Protein AF-A0A0F6ZR74-F1 (afdb_monomer_lite)

pLDDT: mean 71.25, std 12.49, range [40.19, 84.75]

Secondary structure (DSSP, 8-state):
--------SSSPPP-SS-SSS-HHHHHHHT--TTS--TTSBPTTSSBHHHHHHT-

Foldseek 3Di:
DDDPPDPPPDPDADQQCSLPDHPVVCVVVVHDSNDNQQQPQDPVRDGVVCVVVVD

InterPro domains:
  IPR028974 TSP type-3 repeat [SSF103647] (5-40)
  IPR052063 Polysaccharide Lyase 1 [PTHR42970] (1-55)
  IPR059100 Bacterial TSP3 repeat [PF18884] (15-36)

Sequence (55 aa):
MGGAGDLDQGTTPTDTDGDGIPDDAEAELGTDPNTADSMDLDTSGYTFLEVWANS

Organism: Aspergillus oryzae (NCBI:txid5062)

Structure (mmCIF, N/CA/C/O backbone):
data_AF-A0A0F6ZR74-F1
#
_entry.id   AF-A0A0F6ZR74-F1
#
loop_
_atom_site.group_PDB
_atom_site.id
_atom_site.type_symbol
_atom_site.label_atom_id
_atom_site.label_alt_id
_atom_site.label_comp_id
_atom_site.label_asym_id
_atom_site.label_entity_id
_atom_site.label_seq_id
_atom_site.pdbx_PDB_ins_code
_atom_site.Cartn_x
_atom_site.Cartn_y
_atom_site.Cartn_z
_atom_site.occupancy
_atom_site.B_iso_or_equiv
_atom_site.auth_seq_id
_atom_site.auth_comp_id
_atom_site.auth_asym_id
_atom_site.auth_atom_id
_atom_site.pdbx_PDB_model_num
ATOM 1 N N . MET A 1 1 ? 8.096 -14.418 25.221 1.00 40.19 1 MET A N 1
ATOM 2 C CA . MET A 1 1 ? 7.819 -14.374 23.774 1.00 40.19 1 MET A CA 1
ATOM 3 C C . MET A 1 1 ? 6.874 -13.210 23.583 1.00 40.19 1 MET A C 1
ATOM 5 O O . MET A 1 1 ? 5.755 -13.289 24.066 1.00 40.19 1 MET A O 1
ATOM 9 N N . GLY A 1 2 ? 7.407 -12.075 23.138 1.00 41.50 2 GLY A N 1
ATOM 10 C CA . GLY A 1 2 ? 6.690 -10.805 23.115 1.00 41.50 2 GLY A CA 1
ATOM 11 C C . GLY A 1 2 ? 6.071 -10.555 21.749 1.00 41.50 2 GLY A C 1
ATOM 12 O O . GLY A 1 2 ? 6.790 -10.603 20.761 1.00 41.50 2 GLY A O 1
ATOM 13 N N . GLY A 1 3 ? 4.770 -10.266 21.758 1.00 45.34 3 GLY A N 1
ATOM 14 C CA . GLY A 1 3 ? 4.146 -9.309 20.850 1.00 45.34 3 GLY A CA 1
ATOM 15 C C . GLY A 1 3 ? 3.846 -9.780 19.434 1.00 45.34 3 GLY A C 1
ATOM 16 O O . GLY A 1 3 ? 4.359 -9.186 18.501 1.00 45.34 3 GLY A O 1
ATOM 17 N N . ALA A 1 4 ? 2.956 -10.755 19.274 1.00 54.16 4 ALA A N 1
ATOM 18 C CA . ALA A 1 4 ? 1.979 -10.678 18.191 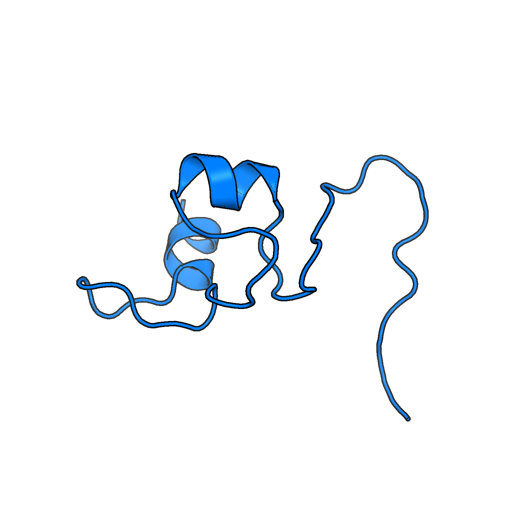1.00 54.16 4 ALA A CA 1
ATOM 19 C C . ALA A 1 4 ? 0.669 -10.317 18.889 1.0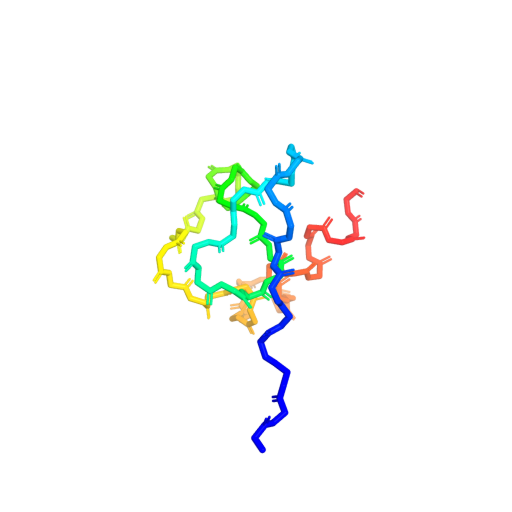0 54.16 4 ALA A C 1
ATOM 21 O O . ALA A 1 4 ? 0.091 -11.151 19.585 1.00 54.16 4 ALA A O 1
ATOM 22 N N . GLY A 1 5 ? 0.332 -9.027 18.886 1.00 44.12 5 GLY A N 1
ATOM 23 C CA . GLY A 1 5 ? -0.917 -8.554 19.461 1.00 44.12 5 GLY A CA 1
ATOM 24 C C . GLY A 1 5 ? -2.063 -9.184 18.690 1.00 44.12 5 GLY A C 1
ATOM 25 O O . GLY A 1 5 ? -2.138 -9.024 17.478 1.00 44.12 5 GLY A O 1
ATOM 26 N N . ASP A 1 6 ? -2.913 -9.922 19.397 1.00 55.19 6 ASP A N 1
ATOM 27 C CA . ASP A 1 6 ? -4.213 -10.359 18.913 1.00 55.19 6 ASP A CA 1
ATOM 28 C C . ASP A 1 6 ? -4.966 -9.141 18.345 1.00 55.19 6 ASP A C 1
ATOM 30 O O . ASP A 1 6 ? -5.429 -8.277 19.096 1.00 55.19 6 ASP A O 1
ATOM 34 N N . LEU A 1 7 ? -5.038 -9.041 17.014 1.00 53.59 7 LEU A N 1
ATOM 35 C CA . LEU A 1 7 ? -5.872 -8.063 16.324 1.00 53.59 7 LEU A CA 1
ATOM 36 C C . LEU A 1 7 ? -7.329 -8.504 16.494 1.00 53.59 7 LEU A C 1
ATOM 38 O O . LEU A 1 7 ? -7.818 -9.430 15.846 1.00 53.59 7 LEU A O 1
ATOM 42 N N . ASP A 1 8 ? -7.980 -7.871 17.467 1.00 48.44 8 ASP A N 1
ATOM 43 C CA . ASP A 1 8 ? -9.390 -8.017 17.803 1.00 48.44 8 ASP A CA 1
ATOM 44 C C . ASP A 1 8 ? -10.270 -7.793 16.561 1.00 48.44 8 ASP A C 1
ATOM 46 O O . ASP A 1 8 ? -10.157 -6.792 15.850 1.00 48.44 8 ASP A O 1
ATOM 50 N N . GLN A 1 9 ? -11.137 -8.768 16.294 1.00 50.94 9 GLN A N 1
ATOM 51 C CA . GLN A 1 9 ? -11.969 -8.906 15.101 1.00 50.94 9 GLN A CA 1
ATOM 52 C C . GLN A 1 9 ? -13.082 -7.849 15.044 1.00 50.94 9 GLN A C 1
ATOM 54 O O . GLN A 1 9 ? -14.257 -8.134 15.285 1.00 50.94 9 GLN A O 1
ATOM 59 N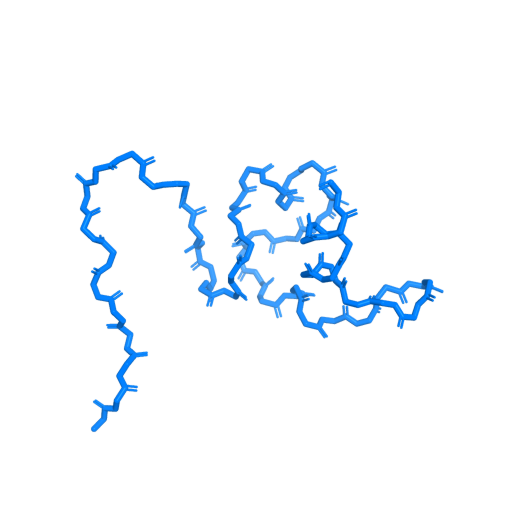 N . GLY A 1 10 ? -12.726 -6.623 14.675 1.00 54.97 10 GLY A N 1
ATOM 60 C CA . GLY A 1 10 ? -13.677 -5.532 14.514 1.00 54.97 10 GLY A CA 1
ATOM 61 C C . GLY A 1 10 ? -13.218 -4.533 13.465 1.00 54.97 10 GLY A C 1
ATOM 62 O O . GLY A 1 10 ? -12.759 -3.452 13.803 1.00 54.97 10 GLY A O 1
ATOM 63 N N . THR A 1 11 ? -13.368 -4.862 12.180 1.00 52.19 11 THR A N 1
ATOM 64 C CA . THR A 1 11 ? -13.159 -3.933 11.044 1.00 52.19 11 THR A CA 1
ATOM 65 C C . THR A 1 11 ? -11.747 -3.348 10.879 1.00 52.19 11 THR A C 1
ATOM 67 O O . THR A 1 11 ? -11.589 -2.339 10.198 1.00 52.19 11 THR A O 1
ATOM 70 N N . THR A 1 12 ? -10.718 -3.965 11.461 1.00 55.78 12 THR A N 1
ATOM 71 C CA . THR A 1 12 ? -9.329 -3.651 11.110 1.00 55.78 12 THR A CA 1
ATOM 72 C C . THR A 1 12 ? -9.029 -4.198 9.713 1.00 55.78 12 THR A C 1
ATOM 74 O O . THR A 1 12 ? -9.389 -5.349 9.443 1.00 55.78 12 THR A O 1
ATOM 77 N N . PRO A 1 13 ? -8.415 -3.398 8.826 1.00 65.69 13 PRO A N 1
ATOM 78 C CA . PRO A 1 13 ? -7.889 -3.895 7.560 1.00 65.69 13 PRO A CA 1
ATOM 79 C C . PRO A 1 13 ? -7.048 -5.159 7.805 1.00 65.69 13 PRO A C 1
ATOM 81 O O . PRO A 1 13 ? -6.323 -5.220 8.801 1.00 65.69 13 PRO A O 1
ATOM 84 N N . THR A 1 14 ? -7.235 -6.193 6.980 1.00 76.06 14 THR A N 1
ATOM 85 C CA . THR A 1 14 ? -6.458 -7.437 7.120 1.00 76.06 14 THR A CA 1
ATOM 86 C C . THR A 1 14 ? -5.023 -7.117 6.733 1.00 76.06 14 THR A C 1
ATOM 88 O O . THR A 1 14 ? -4.824 -6.476 5.714 1.00 76.06 14 THR A O 1
ATOM 91 N N . ASP A 1 15 ? -4.079 -7.475 7.591 1.00 76.75 15 ASP A N 1
ATOM 92 C CA . ASP A 1 15 ? -2.637 -7.387 7.366 1.00 76.75 15 ASP A CA 1
ATOM 93 C C . ASP A 1 15 ? -2.145 -8.835 7.497 1.00 76.75 15 ASP A C 1
ATOM 95 O O . ASP A 1 15 ? -2.131 -9.406 8.598 1.00 76.75 15 ASP A O 1
ATOM 99 N N . THR A 1 16 ? -1.970 -9.492 6.350 1.00 81.06 16 THR A N 1
ATOM 100 C CA . THR A 1 16 ? -1.788 -10.943 6.253 1.00 81.06 16 THR A 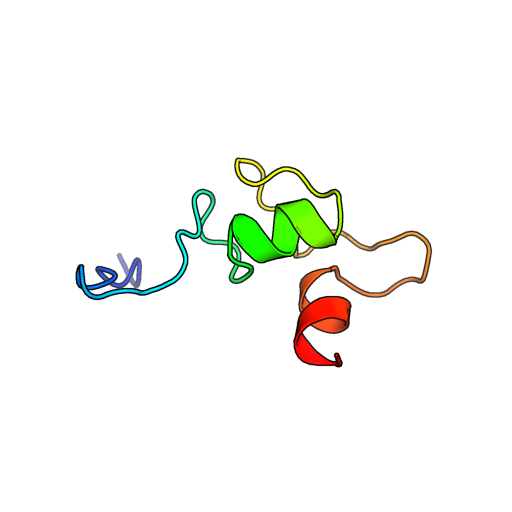CA 1
ATOM 101 C C . THR A 1 16 ? -0.371 -11.370 6.636 1.00 81.06 16 THR A C 1
ATOM 103 O O . THR A 1 16 ? -0.194 -12.453 7.212 1.00 81.06 16 THR A O 1
ATOM 106 N N . ASP A 1 17 ? 0.632 -10.537 6.378 1.00 77.88 17 ASP A N 1
ATOM 107 C CA . ASP A 1 17 ? 2.029 -10.802 6.727 1.00 77.88 17 ASP A CA 1
ATOM 108 C C . ASP A 1 17 ? 2.494 -10.107 8.022 1.00 77.88 17 ASP A C 1
ATOM 110 O O . ASP A 1 17 ? 3.520 -10.500 8.596 1.00 77.88 17 ASP A O 1
ATOM 114 N N . GLY A 1 18 ? 1.687 -9.188 8.560 1.00 79.19 18 GLY A N 1
ATOM 115 C CA . GLY A 1 18 ? 1.907 -8.505 9.829 1.00 79.19 18 GLY A CA 1
ATOM 116 C C . GLY A 1 18 ? 2.974 -7.420 9.749 1.00 79.19 18 GLY A C 1
ATOM 117 O O . GLY A 1 18 ? 3.640 -7.152 10.761 1.00 79.19 18 GLY A O 1
ATOM 118 N N . ASP A 1 19 ? 3.205 -6.863 8.567 1.00 77.19 19 ASP A N 1
ATOM 119 C CA . ASP A 1 19 ? 4.288 -5.925 8.312 1.00 77.19 19 ASP A CA 1
ATOM 120 C C . ASP A 1 19 ? 3.924 -4.458 8.613 1.00 77.19 19 ASP A C 1
ATOM 122 O O . ASP A 1 19 ? 4.806 -3.602 8.758 1.00 77.19 19 ASP A O 1
ATOM 126 N N . GLY A 1 20 ? 2.639 -4.202 8.878 1.00 76.56 20 GLY A N 1
ATOM 127 C CA . GLY A 1 20 ? 2.102 -2.909 9.280 1.00 76.56 20 GLY A CA 1
ATOM 128 C C . GLY A 1 20 ? 1.435 -2.124 8.152 1.00 76.56 20 GLY A C 1
ATOM 129 O O . GLY A 1 20 ? 0.869 -1.063 8.446 1.00 76.56 20 GLY A O 1
ATOM 130 N N . ILE A 1 21 ? 1.461 -2.619 6.910 1.00 79.88 21 ILE A N 1
ATOM 131 C CA . ILE A 1 21 ? 0.557 -2.181 5.843 1.00 79.88 21 ILE A CA 1
ATOM 132 C C . ILE A 1 21 ? -0.592 -3.188 5.743 1.00 79.88 21 ILE A C 1
ATOM 134 O O . ILE A 1 21 ? -0.390 -4.385 5.857 1.00 79.88 21 ILE A O 1
ATOM 138 N N . PRO A 1 22 ? -1.835 -2.730 5.554 1.00 83.94 22 PRO A N 1
ATOM 139 C CA . PRO A 1 22 ? -2.923 -3.652 5.286 1.00 83.94 22 PRO A CA 1
ATOM 140 C C . PRO A 1 22 ? -3.000 -4.103 3.825 1.00 83.94 22 PRO A C 1
ATOM 142 O O . PRO A 1 22 ? -2.786 -3.292 2.924 1.00 83.94 22 PRO A O 1
ATOM 145 N N . ASP A 1 23 ? -3.491 -5.324 3.605 1.00 82.38 23 ASP A N 1
ATOM 146 C CA . ASP A 1 23 ? -3.606 -5.998 2.305 1.00 82.38 23 ASP A CA 1
ATOM 147 C C . ASP A 1 23 ? -4.273 -5.120 1.224 1.00 82.38 23 ASP A C 1
ATOM 149 O O . ASP A 1 23 ? -3.918 -5.157 0.045 1.00 82.38 23 ASP A O 1
ATOM 153 N N . ASP A 1 24 ? -5.270 -4.316 1.616 1.00 81.69 24 ASP A N 1
ATOM 154 C CA . ASP A 1 24 ? -5.971 -3.395 0.712 1.00 81.69 24 ASP A CA 1
ATOM 155 C C . ASP A 1 24 ? -5.043 -2.274 0.207 1.00 81.69 24 ASP A C 1
ATOM 157 O O . ASP A 1 24 ? -5.081 -1.917 -0.971 1.00 81.69 24 ASP A O 1
ATOM 161 N N . ALA A 1 25 ? -4.202 -1.726 1.088 1.00 81.38 25 ALA A N 1
ATOM 162 C CA . ALA A 1 25 ? -3.238 -0.689 0.737 1.00 81.38 25 ALA A CA 1
ATOM 163 C C . ALA A 1 25 ? -2.060 -1.270 -0.051 1.00 81.38 25 ALA A C 1
ATOM 165 O O . ALA A 1 25 ? -1.585 -0.634 -0.989 1.00 81.38 25 ALA A O 1
ATOM 166 N N . GLU A 1 26 ? -1.637 -2.491 0.261 1.00 84.75 26 GLU A N 1
ATOM 167 C CA . GLU A 1 26 ? -0.651 -3.224 -0.531 1.00 84.75 26 GLU A CA 1
ATOM 168 C C . GLU A 1 26 ? -1.137 -3.469 -1.962 1.00 84.75 26 GLU A C 1
ATOM 170 O O . GLU A 1 26 ? -0.408 -3.232 -2.927 1.00 84.75 26 GLU A O 1
ATOM 175 N N . ALA A 1 27 ? -2.416 -3.813 -2.135 1.00 82.81 27 ALA A N 1
ATOM 176 C CA . ALA A 1 27 ? -3.031 -3.923 -3.454 1.00 82.81 27 ALA A CA 1
ATOM 177 C C . ALA A 1 27 ? -3.075 -2.580 -4.214 1.00 82.81 27 ALA A C 1
ATOM 179 O O . ALA A 1 27 ? -2.954 -2.568 -5.443 1.00 82.81 27 ALA A O 1
ATOM 180 N N . GLU A 1 28 ? -3.232 -1.450 -3.513 1.00 82.75 28 GLU A N 1
ATOM 181 C CA . GLU A 1 28 ? -3.142 -0.107 -4.106 1.00 82.75 28 GLU A CA 1
ATOM 182 C C . GLU A 1 28 ? -1.697 0.293 -4.457 1.00 82.75 28 GLU A C 1
ATOM 184 O O . GLU A 1 28 ? -1.478 0.975 -5.463 1.00 82.75 28 GLU A O 1
ATOM 189 N N . LEU A 1 29 ? -0.714 -0.151 -3.667 1.00 77.44 29 LEU A N 1
ATOM 190 C CA . LEU A 1 29 ? 0.721 0.077 -3.883 1.00 77.44 29 LEU A CA 1
ATOM 191 C C . LEU A 1 29 ? 1.324 -0.878 -4.929 1.00 77.44 29 LEU A C 1
ATOM 193 O O . LEU A 1 29 ? 2.337 -0.552 -5.552 1.00 77.44 29 LEU A O 1
ATOM 197 N N . GLY A 1 30 ? 0.677 -2.021 -5.171 1.00 80.88 30 GLY A N 1
ATOM 198 C CA . GLY A 1 30 ? 1.149 -3.082 -6.059 1.00 80.88 30 GLY A CA 1
ATOM 199 C C . GLY A 1 30 ? 2.173 -4.024 -5.417 1.00 80.88 30 GLY A C 1
ATOM 200 O O . GLY A 1 30 ? 2.937 -4.648 -6.160 1.00 80.88 30 GLY A O 1
ATOM 201 N N . THR A 1 31 ? 2.200 -4.101 -4.085 1.00 76.94 31 THR A N 1
ATOM 202 C CA . THR A 1 31 ? 3.011 -5.037 -3.290 1.00 76.94 31 THR A CA 1
ATOM 203 C C . THR A 1 31 ? 2.271 -6.364 -3.063 1.00 76.94 31 THR A C 1
ATOM 205 O O . THR A 1 31 ? 1.125 -6.523 -3.504 1.00 76.94 31 THR A O 1
ATOM 208 N N . ASP A 1 32 ? 2.946 -7.369 -2.495 1.00 82.19 32 ASP A N 1
ATOM 209 C CA . ASP A 1 32 ? 2.344 -8.689 -2.250 1.00 82.19 32 ASP A CA 1
ATOM 210 C C . ASP A 1 32 ? 1.878 -8.825 -0.795 1.00 82.19 32 ASP A C 1
ATOM 212 O O . ASP A 1 32 ? 2.730 -9.025 0.059 1.00 82.19 32 ASP A O 1
ATOM 216 N N . PRO A 1 33 ? 0.559 -8.908 -0.526 1.00 76.62 33 PRO A N 1
ATOM 217 C CA . PRO A 1 33 ? 0.020 -8.949 0.835 1.00 76.62 33 PRO A CA 1
ATOM 218 C C . PRO A 1 33 ? 0.358 -10.201 1.644 1.00 76.62 33 PRO A C 1
ATOM 220 O O . PRO A 1 33 ? -0.034 -10.361 2.793 1.00 76.62 33 PRO A O 1
ATOM 223 N N . ASN A 1 34 ? 1.018 -11.184 1.033 1.00 82.19 34 ASN A N 1
ATOM 224 C CA . ASN A 1 34 ? 1.503 -12.363 1.750 1.00 82.19 34 ASN A CA 1
ATOM 225 C C . ASN A 1 34 ? 3.000 -12.276 2.063 1.00 82.19 34 ASN A C 1
ATOM 227 O O . ASN A 1 34 ? 3.570 -13.250 2.572 1.00 82.19 34 ASN A O 1
ATOM 231 N N . THR A 1 35 ? 3.650 -11.176 1.696 1.00 80.50 35 THR A N 1
ATOM 232 C CA . THR A 1 35 ? 5.089 -10.995 1.790 1.00 80.50 35 THR A CA 1
ATOM 233 C C . THR A 1 35 ? 5.367 -9.669 2.454 1.00 80.50 35 THR A C 1
ATOM 235 O O . THR A 1 35 ? 5.147 -8.649 1.827 1.00 80.50 35 THR A O 1
ATOM 238 N N . ALA A 1 36 ? 5.986 -9.730 3.639 1.00 79.06 36 ALA A N 1
ATOM 239 C CA . ALA A 1 36 ? 6.392 -8.564 4.416 1.00 79.06 36 ALA A CA 1
ATOM 240 C C . ALA A 1 36 ? 7.474 -7.733 3.695 1.00 79.06 36 ALA A C 1
ATOM 242 O O . ALA A 1 36 ? 8.650 -7.741 4.081 1.00 79.06 36 ALA A O 1
ATOM 243 N N . ASP A 1 37 ? 7.084 -7.074 2.610 1.00 76.44 37 ASP A N 1
ATOM 244 C CA . ASP A 1 37 ? 7.887 -6.237 1.732 1.00 76.44 37 ASP A CA 1
ATOM 245 C C . ASP A 1 37 ? 7.712 -4.763 2.086 1.00 76.44 37 ASP A C 1
ATOM 247 O O . ASP A 1 37 ? 8.402 -3.903 1.542 1.00 76.44 37 ASP A O 1
ATOM 251 N N . SER A 1 38 ? 6.884 -4.438 3.079 1.00 73.06 38 SER A N 1
ATOM 252 C CA . SER A 1 38 ? 6.666 -3.048 3.426 1.00 73.06 38 SER A CA 1
ATOM 253 C C . SER A 1 38 ? 7.883 -2.354 4.045 1.00 73.06 38 SER A C 1
ATOM 255 O O . SER A 1 38 ? 7.978 -1.124 4.009 1.00 73.06 38 SER A O 1
ATOM 257 N N . MET A 1 39 ? 8.858 -3.131 4.541 1.00 73.25 39 MET A N 1
ATOM 258 C CA . MET A 1 39 ? 10.202 -2.674 4.926 1.00 73.25 39 MET A CA 1
ATOM 259 C C . MET A 1 39 ? 11.228 -2.731 3.784 1.00 73.25 39 MET A C 1
ATOM 261 O O . MET A 1 39 ? 12.360 -2.266 3.967 1.00 73.25 39 MET A O 1
ATOM 265 N N . ASP A 1 40 ? 10.874 -3.293 2.628 1.00 80.00 40 ASP A N 1
ATOM 266 C CA . ASP A 1 40 ? 11.738 -3.275 1.457 1.00 80.00 40 ASP A CA 1
ATOM 267 C C . ASP A 1 40 ? 11.818 -1.862 0.884 1.00 80.00 40 ASP A C 1
ATOM 269 O O . ASP A 1 40 ? 10.860 -1.088 0.856 1.00 80.00 40 ASP A O 1
ATOM 273 N N . LEU A 1 41 ? 13.028 -1.513 0.450 1.00 70.25 41 LEU A N 1
ATOM 274 C CA . LEU A 1 41 ? 13.294 -0.229 -0.176 1.00 70.25 41 LEU A CA 1
ATOM 275 C C . LEU A 1 41 ? 12.747 -0.253 -1.597 1.00 70.25 41 LEU A C 1
ATOM 277 O O . LEU A 1 41 ? 13.212 -1.023 -2.444 1.00 70.25 41 LEU A O 1
ATOM 281 N N . ASP A 1 42 ? 11.811 0.648 -1.867 1.00 70.31 42 ASP A N 1
ATOM 282 C CA . ASP A 1 42 ? 11.377 0.924 -3.219 1.00 70.31 42 ASP A CA 1
ATOM 283 C C . ASP A 1 42 ? 12.532 1.536 -4.041 1.00 70.31 42 ASP A C 1
ATOM 285 O O . ASP A 1 42 ? 13.600 1.920 -3.548 1.00 70.31 42 ASP A O 1
ATOM 289 N N . THR A 1 43 ? 12.323 1.662 -5.349 1.00 69.81 43 THR A N 1
ATOM 290 C CA . THR A 1 43 ? 13.320 2.271 -6.251 1.00 69.81 43 THR A CA 1
ATOM 291 C C . THR A 1 43 ? 13.577 3.760 -5.945 1.00 69.81 43 THR A C 1
ATOM 293 O O . THR A 1 43 ? 14.550 4.337 -6.435 1.00 69.81 43 THR A O 1
ATOM 296 N N . SER A 1 44 ? 12.736 4.384 -5.121 1.00 69.44 44 SER A N 1
ATOM 297 C CA . SER A 1 44 ? 12.842 5.766 -4.649 1.00 69.44 44 SER A CA 1
ATOM 298 C C . SER A 1 44 ? 13.739 5.891 -3.407 1.00 69.44 44 SER A C 1
ATOM 300 O O . SER A 1 44 ? 14.162 7.001 -3.074 1.00 69.44 44 SER A O 1
ATOM 302 N N . GLY A 1 45 ? 14.083 4.771 -2.763 1.00 77.75 45 GLY A N 1
ATOM 303 C CA . GLY A 1 45 ? 14.891 4.711 -1.548 1.00 77.75 45 GLY A CA 1
ATOM 304 C C . GLY A 1 45 ? 14.092 4.912 -0.259 1.00 77.75 45 GLY A C 1
ATOM 305 O O . GLY A 1 45 ? 14.707 5.176 0.776 1.00 77.75 45 GLY A O 1
ATOM 306 N N . TYR A 1 46 ? 12.765 4.794 -0.322 1.00 78.12 46 TYR A N 1
ATOM 307 C CA . TYR A 1 46 ? 11.872 4.790 0.836 1.00 78.12 46 TYR A CA 1
ATOM 308 C C . TYR A 1 46 ? 11.237 3.411 0.984 1.00 78.12 46 TYR A C 1
ATOM 310 O O . TYR A 1 46 ? 11.085 2.678 0.010 1.00 78.12 46 TYR A O 1
ATOM 318 N N . THR A 1 47 ? 10.888 3.040 2.208 1.00 82.81 47 THR A N 1
ATOM 319 C CA . THR A 1 47 ? 10.105 1.822 2.442 1.00 82.81 47 THR A CA 1
ATOM 320 C C . THR A 1 4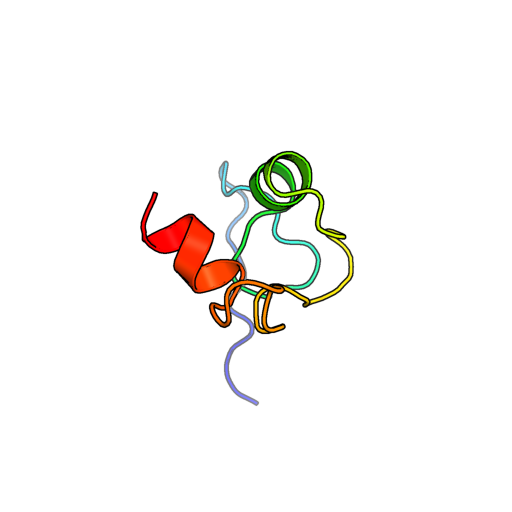7 ? 8.658 2.026 1.995 1.00 82.81 47 THR A C 1
ATOM 322 O O . THR A 1 47 ? 8.157 3.157 2.027 1.00 82.81 47 THR A O 1
ATOM 325 N N . PHE A 1 48 ? 7.953 0.964 1.598 1.00 77.69 48 PHE A N 1
ATOM 326 C CA . PHE A 1 48 ? 6.529 1.100 1.269 1.00 77.69 48 PHE A CA 1
ATOM 327 C C . PHE A 1 48 ? 5.715 1.564 2.489 1.00 77.69 48 PHE A C 1
ATOM 329 O O . PHE A 1 48 ? 4.781 2.351 2.321 1.00 77.69 48 PHE A O 1
ATOM 336 N N . LEU A 1 49 ? 6.131 1.203 3.717 1.00 76.50 49 LEU A N 1
ATOM 337 C CA . LEU A 1 49 ? 5.559 1.742 4.963 1.00 76.50 49 LEU A CA 1
ATOM 338 C C . LEU A 1 49 ? 5.668 3.263 5.023 1.00 76.50 49 LEU A C 1
ATOM 340 O O . LEU A 1 49 ? 4.718 3.939 5.408 1.00 76.50 49 LEU A O 1
ATOM 344 N N . GLU A 1 50 ? 6.824 3.820 4.659 1.00 79.31 50 GLU A N 1
ATOM 345 C CA . GLU A 1 50 ? 7.043 5.268 4.652 1.00 79.31 50 GLU A CA 1
ATOM 346 C C . GLU A 1 50 ? 6.254 5.968 3.548 1.00 79.31 50 GLU A C 1
ATOM 348 O O . GLU A 1 50 ? 5.799 7.090 3.759 1.00 79.31 50 GLU A O 1
ATOM 353 N N . VAL A 1 51 ? 6.065 5.329 2.391 1.00 78.69 51 VAL A N 1
ATOM 354 C CA . VAL A 1 51 ? 5.227 5.867 1.308 1.00 78.69 51 VAL A CA 1
ATOM 355 C C . 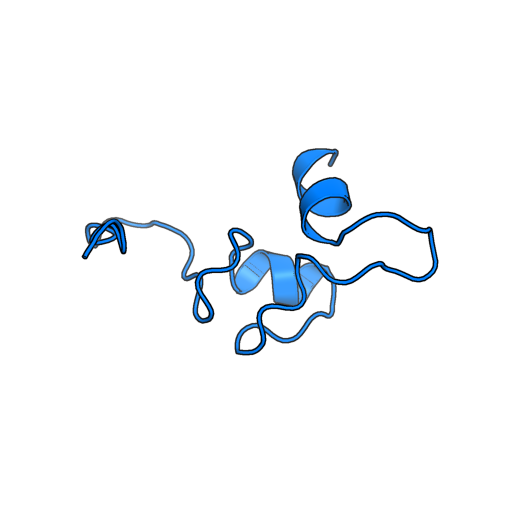VAL A 1 51 ? 3.762 5.908 1.738 1.00 78.69 51 VAL A C 1
ATOM 357 O O . VAL A 1 51 ? 3.108 6.937 1.569 1.00 78.69 51 VAL A O 1
ATOM 360 N N . TRP A 1 52 ? 3.267 4.832 2.351 1.00 74.56 52 TRP A N 1
ATOM 361 C CA . TRP A 1 52 ? 1.903 4.752 2.867 1.00 74.56 52 TRP A CA 1
ATOM 362 C C . TRP A 1 52 ? 1.664 5.716 4.037 1.00 74.56 52 TRP A C 1
ATOM 364 O O . TRP A 1 52 ? 0.690 6.463 4.043 1.00 74.56 52 TRP A O 1
ATOM 374 N N . ALA A 1 53 ? 2.585 5.769 5.003 1.00 77.00 53 ALA A N 1
ATOM 375 C CA . ALA A 1 53 ? 2.464 6.632 6.177 1.00 77.00 53 ALA A CA 1
ATOM 376 C C . ALA A 1 53 ? 2.641 8.132 5.869 1.00 77.00 53 ALA A C 1
ATOM 378 O O . ALA A 1 53 ? 2.273 8.973 6.692 1.00 77.00 53 ALA A O 1
ATOM 379 N N . ASN A 1 54 ? 3.227 8.477 4.719 1.00 71.81 54 ASN A N 1
ATOM 380 C CA . ASN A 1 54 ? 3.430 9.855 4.262 1.00 71.81 54 ASN A CA 1
ATOM 381 C C . ASN A 1 54 ? 2.393 10.299 3.207 1.00 71.81 54 ASN A C 1
ATOM 383 O O . ASN A 1 54 ? 2.546 11.377 2.622 1.00 71.81 54 ASN A O 1
ATOM 387 N N . SER A 1 55 ? 1.365 9.478 2.950 1.00 59.56 55 SER A N 1
ATOM 388 C CA . SER A 1 55 ? 0.249 9.781 2.043 1.00 59.56 55 SER A CA 1
ATOM 389 C C . SER A 1 55 ? -0.936 10.463 2.729 1.00 59.56 55 SER A C 1
ATOM 391 O O . SER A 1 55 ? -1.108 10.351 3.961 1.00 59.56 55 SER A O 1
#

Radius of gyration: 11.83 Å; chains: 1; bounding box: 29×24×30 Å